Protein AF-A0A9E1V1E2-F1 (afdb_monomer)

Solvent-accessible surface area (backbone atoms only — not comparable to full-atom values): 4597 Å² total; per-residue (Å²): 122,49,65,48,76,58,88,76,35,34,44,34,29,33,53,12,50,65,41,65,66,50,50,52,52,39,34,72,76,35,76,52,48,43,75,38,65,52,33,99,40,56,55,83,48,27,36,44,60,77,85,53,74,60,70,53,42,72,44,38,80,64,64,63,58,51,45,60,54,50,39,53,51,42,54,54,50,49,61,74,72,108

pLDDT: mean 96.45, std 2.72, range [78.69, 98.75]

Nearest PDB structures (foldseek):
  1q7t-assembly2_B  TM=3.774E-01  e=4.625E+00  Mycobacterium tuberculosis

Structure (mmCIF, N/CA/C/O backbone):
data_AF-A0A9E1V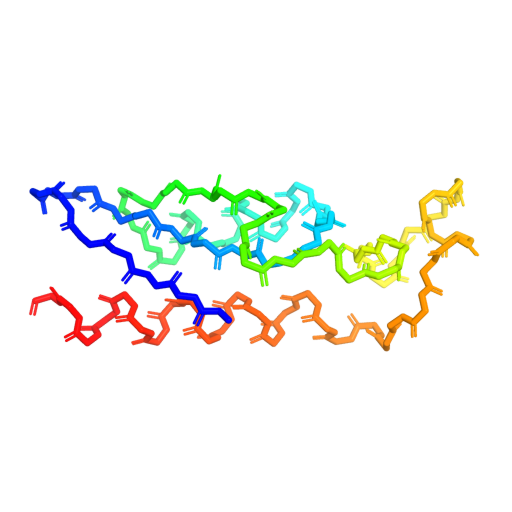1E2-F1
#
_entry.id   AF-A0A9E1V1E2-F1
#
loop_
_atom_site.group_PDB
_atom_site.id
_atom_site.type_symbol
_atom_site.label_atom_id
_atom_site.label_alt_id
_atom_site.label_comp_id
_atom_site.label_asym_id
_atom_site.label_entity_id
_atom_site.label_seq_id
_atom_site.pdbx_PDB_ins_code
_atom_site.Cartn_x
_atom_site.Cartn_y
_atom_site.Cartn_z
_atom_site.occupancy
_atom_site.B_iso_or_equiv
_atom_site.auth_seq_id
_atom_site.auth_comp_id
_atom_site.auth_asym_id
_atom_site.auth_atom_id
_atom_site.pdbx_PDB_model_num
ATOM 1 N N . ILE A 1 1 ? -4.409 -9.795 0.491 1.00 97.12 1 ILE A N 1
ATOM 2 C CA . ILE A 1 1 ? -4.628 -8.448 1.068 1.00 97.12 1 ILE A CA 1
ATOM 3 C C . ILE A 1 1 ? -5.531 -8.600 2.270 1.00 97.12 1 ILE A C 1
ATOM 5 O O . ILE A 1 1 ? -6.590 -9.201 2.131 1.00 97.12 1 ILE A O 1
ATOM 9 N N . GLN A 1 2 ? -5.095 -8.111 3.423 1.00 98.44 2 GLN A N 1
ATOM 10 C CA . GLN A 1 2 ? -5.855 -8.137 4.669 1.00 98.44 2 GLN A CA 1
ATOM 11 C C . GLN A 1 2 ? -5.787 -6.744 5.294 1.00 98.44 2 GLN A C 1
ATOM 13 O O . GLN A 1 2 ? -4.770 -6.068 5.166 1.00 98.44 2 GLN A O 1
ATOM 18 N N . VAL A 1 3 ? -6.861 -6.303 5.944 1.00 98.69 3 VAL A N 1
ATOM 19 C CA . VAL A 1 3 ? -6.862 -5.050 6.704 1.00 98.69 3 VAL A CA 1
ATOM 20 C C . VAL A 1 3 ? -7.375 -5.340 8.104 1.00 98.69 3 VAL A C 1
ATOM 22 O O . VAL A 1 3 ? -8.393 -6.012 8.255 1.00 98.69 3 VAL A O 1
ATOM 25 N N . LEU A 1 4 ? -6.662 -4.847 9.113 1.00 98.62 4 LEU A N 1
ATOM 26 C CA . LEU A 1 4 ? -7.079 -4.875 10.512 1.00 98.62 4 LEU A CA 1
ATOM 27 C C . LEU A 1 4 ? -7.366 -3.444 10.962 1.00 98.62 4 LEU A C 1
ATOM 29 O O . LEU A 1 4 ? -6.619 -2.531 10.612 1.00 98.62 4 LEU A O 1
ATOM 33 N N . ARG A 1 5 ? -8.421 -3.238 11.751 1.00 98.31 5 ARG A N 1
ATOM 34 C CA . ARG A 1 5 ? -8.706 -1.945 12.382 1.00 98.31 5 ARG A CA 1
ATOM 35 C C . ARG A 1 5 ? -8.388 -2.021 13.871 1.00 98.31 5 ARG A C 1
ATOM 37 O O . ARG A 1 5 ? -8.840 -2.941 14.547 1.00 98.31 5 ARG A O 1
ATOM 44 N N . VAL A 1 6 ? -7.633 -1.048 14.371 1.00 98.12 6 VAL A N 1
ATOM 45 C CA . VAL A 1 6 ? -7.308 -0.883 15.793 1.00 98.12 6 VAL A CA 1
ATOM 46 C C . VAL A 1 6 ? -7.594 0.568 16.168 1.00 98.12 6 VAL A C 1
ATOM 48 O O . VAL A 1 6 ? -6.820 1.465 15.840 1.00 98.12 6 VAL A O 1
ATOM 51 N N . GLY A 1 7 ? -8.738 0.814 16.811 1.00 96.94 7 GLY A N 1
ATOM 52 C CA . GLY A 1 7 ? -9.242 2.176 17.009 1.00 96.94 7 GLY A CA 1
ATOM 53 C C . GLY A 1 7 ? -9.447 2.885 15.666 1.00 96.94 7 GLY A C 1
ATOM 54 O O . GLY A 1 7 ? -10.153 2.374 14.793 1.00 96.94 7 GLY A O 1
ATOM 55 N N . ASP A 1 8 ? -8.788 4.029 15.487 1.00 96.56 8 ASP A N 1
ATOM 56 C CA . ASP A 1 8 ? -8.819 4.802 14.237 1.00 96.56 8 ASP A CA 1
ATOM 57 C C . ASP A 1 8 ? -7.709 4.412 13.245 1.00 96.56 8 ASP A C 1
ATOM 59 O O . ASP A 1 8 ? -7.655 4.935 12.131 1.00 96.56 8 ASP A O 1
ATOM 63 N N . ALA A 1 9 ? -6.821 3.486 13.624 1.00 98.19 9 ALA A N 1
ATOM 64 C CA . ALA A 1 9 ? -5.754 3.006 12.758 1.00 98.19 9 ALA A CA 1
ATOM 65 C C . ALA A 1 9 ? -6.218 1.826 11.893 1.00 98.19 9 ALA A C 1
ATOM 67 O O . ALA A 1 9 ? -6.866 0.893 12.374 1.00 98.19 9 ALA A O 1
ATOM 68 N N . PHE A 1 10 ? -5.810 1.834 10.624 1.00 98.75 10 PHE A N 1
ATOM 69 C CA . PHE A 1 10 ? -6.017 0.734 9.682 1.00 98.75 10 PHE A CA 1
ATOM 70 C C . PHE A 1 10 ? -4.666 0.125 9.306 1.00 98.75 10 PHE A C 1
ATOM 72 O O . PHE A 1 10 ? -3.861 0.760 8.631 1.00 98.75 10 PHE A O 1
ATOM 79 N N . LEU A 1 11 ? -4.407 -1.114 9.713 1.00 98.69 11 LEU A N 1
ATOM 80 C CA . LEU A 1 11 ? -3.213 -1.862 9.327 1.00 98.69 11 LEU A CA 1
ATOM 81 C C . LEU A 1 11 ? -3.509 -2.625 8.035 1.00 98.69 11 LEU A C 1
ATOM 83 O O . LEU A 1 11 ? -4.180 -3.656 8.053 1.00 98.69 11 LEU A O 1
ATOM 87 N N . ALA A 1 12 ? -3.040 -2.102 6.907 1.00 98.56 12 ALA A N 1
ATOM 88 C CA . ALA A 1 12 ? -3.149 -2.743 5.606 1.00 98.56 12 ALA A CA 1
ATOM 89 C C . ALA A 1 12 ? -1.967 -3.692 5.386 1.00 98.56 12 ALA A C 1
ATOM 91 O O . ALA A 1 12 ? -0.857 -3.276 5.055 1.00 98.56 12 ALA A O 1
ATOM 92 N N . CYS A 1 13 ? -2.229 -4.978 5.575 1.00 98.38 13 CYS A N 1
ATOM 93 C CA . CYS A 1 13 ? -1.287 -6.069 5.398 1.00 98.38 13 CYS A CA 1
ATOM 94 C C . CYS A 1 13 ? -1.219 -6.458 3.915 1.00 98.38 13 CYS A C 1
ATOM 96 O O . CYS A 1 13 ? -2.145 -7.078 3.363 1.00 98.38 13 CYS A O 1
ATOM 98 N N . LEU A 1 14 ? -0.120 -6.068 3.273 1.00 97.69 14 LEU A N 1
ATOM 99 C CA . LEU A 1 14 ? 0.169 -6.348 1.873 1.00 97.69 14 LEU A CA 1
ATOM 100 C C . LEU A 1 14 ? 1.241 -7.445 1.795 1.00 97.69 14 LEU A C 1
ATOM 102 O O . LEU A 1 14 ? 2.265 -7.332 2.473 1.00 97.69 14 LEU A O 1
ATOM 106 N N . PRO A 1 15 ? 1.028 -8.498 0.990 1.00 96.75 15 PRO A N 1
ATOM 107 C CA . PRO A 1 15 ? 2.092 -9.437 0.699 1.00 96.75 15 PRO A CA 1
ATOM 108 C C . PRO A 1 15 ? 3.100 -8.789 -0.261 1.00 96.75 15 PRO A C 1
ATOM 110 O O . PRO A 1 15 ? 2.731 -7.966 -1.103 1.00 96.75 15 PRO A O 1
ATOM 113 N N . GLY A 1 16 ? 4.362 -9.181 -0.134 1.00 95.44 16 GLY A N 1
ATOM 114 C CA . GLY A 1 16 ? 5.462 -8.679 -0.956 1.00 95.44 16 GLY A CA 1
ATOM 115 C C . GLY A 1 16 ? 5.952 -7.265 -0.688 1.00 95.44 16 GLY A C 1
ATOM 116 O O . GLY A 1 16 ? 5.547 -6.591 0.267 1.00 95.44 16 GLY A O 1
ATOM 117 N N . GLU A 1 17 ? 6.889 -6.856 -1.542 1.00 96.44 17 GLU A N 1
ATOM 118 C CA . GLU A 1 17 ? 7.635 -5.603 -1.446 1.00 96.44 17 GLU A CA 1
ATOM 119 C C . GLU A 1 17 ? 7.108 -4.592 -2.469 1.00 96.44 17 GLU A C 1
ATOM 121 O O . GLU A 1 17 ? 7.488 -4.580 -3.640 1.00 96.44 17 GLU A O 1
ATOM 126 N N . CYS A 1 18 ? 6.184 -3.742 -2.021 1.00 95.38 18 CYS A N 1
ATOM 127 C CA . CYS A 1 18 ? 5.620 -2.667 -2.834 1.00 95.38 18 CYS A CA 1
ATOM 128 C C . CYS A 1 18 ? 6.459 -1.396 -2.743 1.00 95.38 18 CYS A C 1
ATOM 130 O O . CYS A 1 18 ? 6.913 -1.020 -1.662 1.00 95.38 18 CYS A O 1
ATOM 132 N N . PHE A 1 19 ? 6.542 -0.671 -3.854 1.00 97.25 19 PHE A N 1
ATOM 133 C CA . PHE A 1 19 ? 7.070 0.690 -3.872 1.00 97.25 19 PHE A CA 1
ATOM 134 C C . PHE A 1 19 ? 6.273 1.636 -2.960 1.00 97.25 19 PHE A C 1
ATOM 136 O O . PHE A 1 19 ? 5.062 1.479 -2.755 1.00 97.25 19 PHE A O 1
ATOM 143 N N . VAL A 1 20 ? 6.971 2.622 -2.390 1.00 97.00 20 VAL A N 1
ATOM 144 C CA . VAL A 1 20 ? 6.446 3.514 -1.343 1.00 97.00 20 VAL A CA 1
ATOM 145 C C . VAL A 1 20 ? 5.254 4.344 -1.825 1.00 97.00 20 VAL A C 1
ATOM 147 O O . VAL A 1 20 ? 4.342 4.632 -1.050 1.00 97.00 20 VAL A O 1
ATOM 150 N N . GLU A 1 21 ? 5.211 4.666 -3.113 1.00 97.81 21 GLU A N 1
ATOM 151 C CA . GLU A 1 21 ? 4.150 5.407 -3.788 1.00 97.81 21 GLU A CA 1
ATOM 152 C C . GLU A 1 21 ? 2.783 4.756 -3.568 1.00 97.81 21 GLU A C 1
ATOM 154 O O . GLU A 1 21 ? 1.796 5.447 -3.308 1.00 97.81 21 GLU A O 1
ATOM 159 N N . TYR A 1 22 ? 2.720 3.422 -3.574 1.00 97.88 22 TYR A N 1
ATOM 160 C CA . TYR A 1 22 ? 1.482 2.693 -3.314 1.00 97.88 22 TYR A CA 1
ATOM 161 C C . TYR A 1 22 ? 1.016 2.850 -1.861 1.00 97.88 22 TYR A C 1
ATOM 163 O O . TYR A 1 22 ? -0.175 3.040 -1.601 1.00 97.88 22 TYR A O 1
ATOM 171 N N . ALA A 1 23 ? 1.945 2.835 -0.903 1.00 97.38 23 ALA A N 1
ATOM 172 C CA . ALA A 1 23 ? 1.618 3.071 0.499 1.00 97.38 23 ALA A CA 1
ATOM 173 C C . ALA A 1 23 ? 1.167 4.518 0.748 1.00 97.38 23 ALA A C 1
ATOM 175 O O . ALA A 1 23 ? 0.219 4.744 1.504 1.00 97.38 23 ALA A O 1
ATOM 176 N N . LEU A 1 24 ? 1.809 5.493 0.098 1.00 98.00 24 LEU A N 1
ATOM 177 C CA . LEU A 1 24 ? 1.411 6.901 0.158 1.00 98.00 24 LEU A CA 1
ATOM 178 C C . LEU A 1 24 ? 0.016 7.115 -0.436 1.00 98.00 24 LEU A C 1
ATOM 180 O O . LEU A 1 24 ? -0.806 7.805 0.168 1.00 98.00 24 LEU A O 1
ATOM 184 N N . GLU A 1 25 ? -0.293 6.471 -1.562 1.00 98.00 25 GLU A N 1
ATOM 185 C CA . GLU A 1 25 ? -1.620 6.558 -2.169 1.00 98.00 25 GLU A CA 1
ATOM 186 C C . GLU A 1 25 ? -2.701 5.943 -1.272 1.00 98.00 25 GLU A C 1
ATOM 188 O O . GLU A 1 25 ? -3.776 6.526 -1.112 1.00 98.00 25 GLU A O 1
ATOM 193 N N . LEU A 1 26 ? -2.423 4.812 -0.612 1.00 98.12 26 LEU A N 1
ATOM 194 C CA . LEU A 1 26 ? -3.361 4.246 0.357 1.00 98.12 26 LEU A CA 1
ATOM 195 C C . LEU A 1 26 ? -3.610 5.196 1.529 1.00 98.12 26 LEU A C 1
ATOM 197 O O . LEU A 1 26 ? -4.763 5.419 1.891 1.00 98.12 26 LEU A O 1
ATOM 201 N N . LYS A 1 27 ? -2.549 5.784 2.093 1.00 97.75 27 LYS A N 1
ATOM 202 C CA . LYS A 1 27 ? -2.652 6.764 3.186 1.00 97.75 27 LYS A CA 1
ATOM 203 C C . LYS A 1 27 ? -3.477 7.986 2.794 1.00 97.75 27 LYS A C 1
ATOM 205 O O . LYS A 1 27 ? -4.231 8.504 3.612 1.00 97.75 27 LYS A O 1
ATOM 210 N N . ARG A 1 28 ? -3.374 8.419 1.536 1.00 97.94 28 ARG A N 1
ATOM 211 C CA . ARG A 1 28 ? -4.171 9.523 0.991 1.00 97.94 28 ARG A CA 1
ATOM 212 C C . ARG A 1 28 ? -5.657 9.166 0.877 1.00 97.94 28 ARG A C 1
ATOM 214 O O . ARG A 1 28 ? -6.505 10.018 1.117 1.00 97.94 28 ARG A O 1
ATOM 221 N N . ARG A 1 29 ? -5.979 7.913 0.531 1.00 97.50 29 ARG A N 1
ATOM 222 C CA . ARG A 1 29 ? -7.365 7.410 0.406 1.00 97.50 29 ARG A CA 1
ATOM 223 C C . ARG A 1 29 ? -8.000 7.030 1.745 1.00 97.50 29 ARG A C 1
ATOM 225 O O . ARG A 1 29 ? -9.216 7.127 1.899 1.00 97.50 29 ARG A O 1
ATOM 232 N N . VAL A 1 30 ? -7.194 6.564 2.693 1.00 97.88 30 VAL A N 1
ATOM 233 C CA . VAL A 1 30 ? -7.630 6.033 3.986 1.00 97.88 30 VAL A CA 1
ATOM 234 C C . VAL A 1 30 ? -6.835 6.730 5.095 1.00 97.88 30 VAL A C 1
ATOM 236 O O . VAL A 1 30 ? -5.747 6.272 5.457 1.00 97.88 30 VAL A O 1
ATOM 239 N N . PRO A 1 31 ? -7.360 7.837 5.653 1.00 96.81 31 PRO A N 1
ATOM 240 C CA . PRO A 1 31 ? -6.767 8.474 6.824 1.00 96.81 31 PRO A CA 1
ATOM 241 C C . PRO A 1 31 ? -6.594 7.465 7.967 1.00 96.81 31 PRO A C 1
ATOM 243 O O . PRO A 1 31 ? -7.504 6.689 8.248 1.00 96.81 31 PRO A O 1
ATOM 246 N N . GLY A 1 32 ? -5.415 7.452 8.594 1.00 97.19 32 GLY A N 1
ATOM 247 C CA . GLY A 1 32 ? -5.066 6.480 9.639 1.00 97.19 32 GLY A CA 1
ATOM 248 C C . GLY A 1 32 ? -4.513 5.144 9.124 1.00 97.19 32 GLY A C 1
ATOM 249 O O . GLY A 1 32 ? -4.261 4.246 9.926 1.00 97.19 32 GLY A O 1
ATOM 250 N N . ALA A 1 33 ? -4.303 4.985 7.811 1.00 98.31 33 ALA A N 1
ATOM 251 C CA . ALA A 1 33 ? -3.716 3.764 7.268 1.00 98.31 33 ALA A CA 1
ATO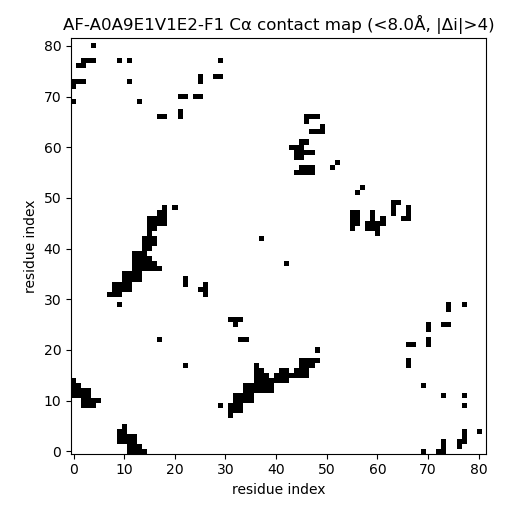M 252 C C . ALA A 1 33 ? -2.202 3.647 7.515 1.00 98.31 33 ALA A C 1
ATOM 254 O O . ALA A 1 33 ? -1.423 4.581 7.311 1.00 98.31 33 ALA A O 1
ATOM 255 N N . PHE A 1 34 ? -1.773 2.438 7.858 1.00 98.25 34 PHE A N 1
ATOM 256 C CA . PHE A 1 34 ? -0.385 2.000 7.906 1.00 98.25 34 PHE A CA 1
ATOM 257 C C . PHE A 1 34 ? -0.245 0.778 7.007 1.00 98.25 34 PHE A C 1
ATOM 259 O O . PHE A 1 34 ? -1.045 -0.150 7.091 1.00 98.25 34 PHE A O 1
ATOM 266 N N . VAL A 1 35 ? 0.767 0.776 6.142 1.00 98.06 35 VAL A N 1
ATOM 267 C CA . VAL A 1 35 ? 1.082 -0.394 5.320 1.00 98.06 35 VAL A CA 1
ATOM 268 C C . VAL A 1 35 ? 2.050 -1.282 6.084 1.00 98.06 35 VAL A C 1
ATOM 270 O O . VAL A 1 35 ? 3.086 -0.813 6.547 1.00 98.06 35 VAL A O 1
ATOM 273 N N . VAL A 1 36 ? 1.697 -2.558 6.187 1.00 97.75 36 VAL A N 1
ATOM 274 C CA . VAL A 1 36 ? 2.553 -3.627 6.698 1.00 97.75 36 VAL A CA 1
ATOM 275 C C . VAL A 1 36 ? 2.919 -4.498 5.499 1.00 97.75 36 VAL A C 1
AT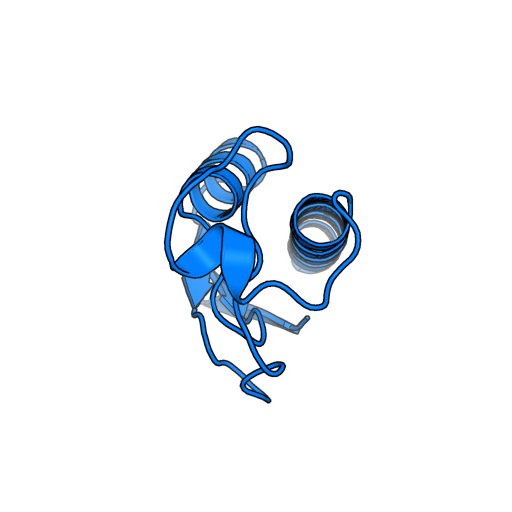OM 277 O O . VAL A 1 36 ? 2.052 -5.190 4.962 1.00 97.75 36 VAL A O 1
ATOM 280 N N . SER A 1 37 ? 4.165 -4.396 5.036 1.00 95.12 37 SER A N 1
ATOM 281 C CA . SER A 1 37 ? 4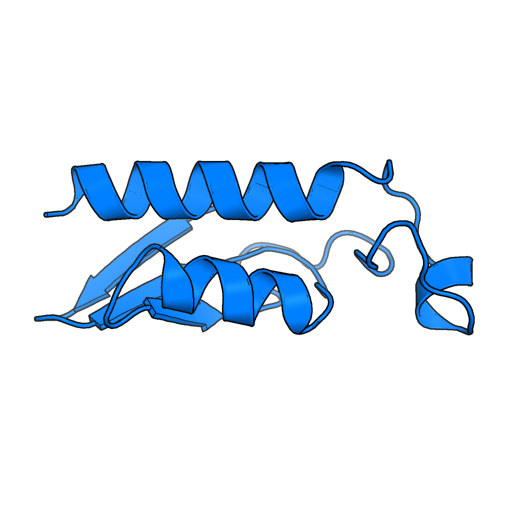.697 -5.194 3.923 1.00 95.12 37 SER A CA 1
ATOM 282 C C . SER A 1 37 ? 5.047 -6.616 4.365 1.00 95.12 37 SER A C 1
ATOM 284 O O . SER A 1 37 ? 5.088 -6.906 5.563 1.00 95.12 37 SER A O 1
ATOM 286 N N . LEU A 1 38 ? 5.288 -7.504 3.389 1.00 96.19 38 LEU A N 1
ATOM 287 C CA . LEU A 1 38 ? 5.650 -8.915 3.609 1.00 96.19 38 LEU A CA 1
ATOM 288 C C . LEU A 1 38 ? 4.666 -9.676 4.518 1.00 96.19 38 LEU A C 1
ATOM 290 O O . LEU A 1 38 ? 4.997 -10.692 5.130 1.00 96.19 38 LEU A O 1
ATOM 294 N N . ALA A 1 39 ? 3.428 -9.195 4.606 1.00 97.31 39 ALA A N 1
ATOM 295 C CA . ALA A 1 39 ? 2.419 -9.783 5.461 1.00 97.31 39 ALA A CA 1
ATOM 296 C C . ALA A 1 39 ? 1.687 -10.901 4.716 1.00 97.31 39 ALA A C 1
ATOM 298 O O . ALA A 1 39 ? 1.151 -10.695 3.625 1.00 97.31 39 ALA A O 1
ATOM 299 N N . ASN A 1 40 ? 1.598 -12.075 5.345 1.00 95.62 40 ASN A N 1
ATOM 300 C CA . ASN A 1 40 ? 0.919 -13.260 4.805 1.00 95.62 40 ASN A CA 1
ATOM 301 C C . ASN A 1 40 ? 1.522 -13.800 3.490 1.00 95.62 40 ASN A C 1
ATOM 303 O O . ASN A 1 40 ? 0.837 -14.493 2.738 1.00 95.62 40 ASN A O 1
ATOM 307 N N . GLY A 1 41 ? 2.789 -13.485 3.208 1.00 92.69 41 GLY A N 1
ATOM 308 C CA . GLY A 1 41 ? 3.526 -13.979 2.046 1.00 92.69 41 GLY A CA 1
ATOM 309 C C . GLY A 1 41 ? 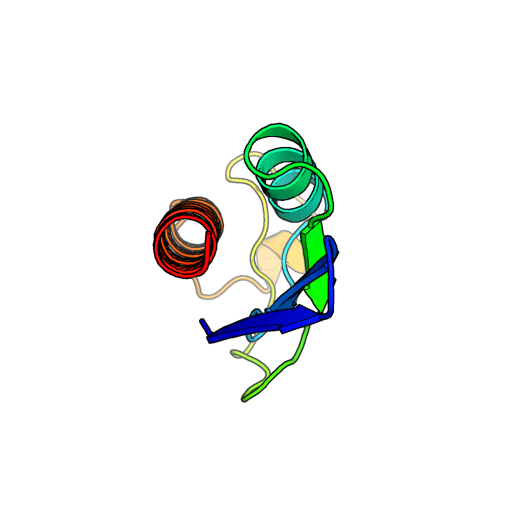4.471 -12.932 1.463 1.00 92.69 41 GLY A C 1
ATOM 310 O O . GLY A 1 41 ? 4.225 -11.729 1.555 1.00 92.69 41 GLY A O 1
ATOM 311 N N . GLU A 1 42 ? 5.548 -13.400 0.837 1.00 91.31 42 GLU A N 1
ATOM 312 C CA . GLU A 1 42 ? 6.579 -12.521 0.280 1.00 91.31 42 GLU A CA 1
ATOM 313 C C . GLU A 1 42 ? 6.377 -12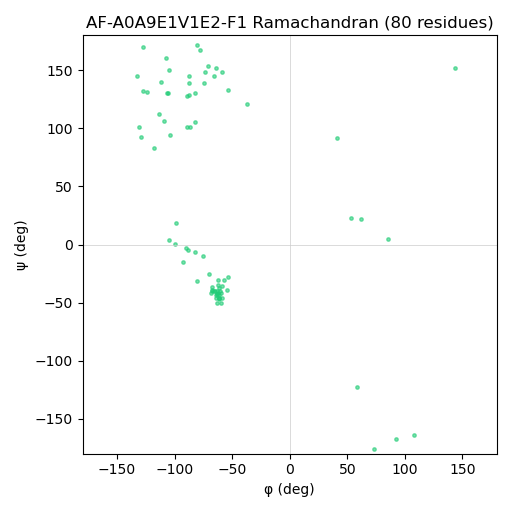.143 -1.188 1.00 91.31 42 GLU A C 1
ATOM 315 O O . GLU A 1 42 ? 7.015 -11.201 -1.610 1.00 91.31 42 GLU A O 1
ATOM 320 N N . LEU A 1 43 ? 5.515 -12.831 -1.956 1.00 89.81 43 LEU A N 1
ATOM 321 C CA . LEU A 1 43 ? 5.346 -12.622 -3.407 1.00 89.81 43 LEU A CA 1
ATOM 322 C C . LEU A 1 43 ? 6.680 -12.398 -4.150 1.00 89.81 43 LEU A C 1
ATOM 324 O O . LEU A 1 43 ? 7.093 -11.259 -4.309 1.00 89.81 43 LEU A O 1
ATOM 328 N N . GLN A 1 44 ? 7.307 -13.468 -4.654 1.00 90.12 44 GLN A N 1
ATOM 329 C CA . GLN A 1 44 ? 8.625 -13.416 -5.307 1.00 90.12 44 GLN A CA 1
ATOM 330 C C . GLN A 1 44 ? 8.846 -12.144 -6.151 1.00 90.12 44 GLN A C 1
ATOM 332 O O . GLN A 1 44 ? 8.118 -11.909 -7.118 1.00 90.12 44 GLN A O 1
ATOM 337 N N . GLY A 1 45 ? 9.878 -11.370 -5.803 1.00 92.38 45 GLY A N 1
ATOM 338 C CA . GLY A 1 45 ? 10.242 -10.126 -6.483 1.00 92.38 45 GLY A CA 1
ATOM 339 C C . GLY A 1 45 ? 9.612 -8.864 -5.886 1.00 92.38 45 GLY A C 1
ATOM 340 O O . GLY A 1 45 ? 9.065 -8.871 -4.789 1.00 92.38 45 GLY A O 1
ATOM 341 N N . TYR A 1 46 ? 9.709 -7.760 -6.626 1.00 96.88 46 TYR A N 1
ATOM 342 C CA . TYR A 1 46 ? 9.199 -6.451 -6.203 1.00 96.88 46 TYR A CA 1
ATOM 343 C C . TYR A 1 46 ? 7.945 -6.056 -6.971 1.00 96.88 46 TYR A C 1
ATOM 345 O O . TYR A 1 46 ? 7.677 -6.547 -8.068 1.00 96.88 46 TYR A O 1
ATOM 353 N N . ILE A 1 47 ? 7.194 -5.112 -6.408 1.00 96.94 47 ILE A N 1
ATOM 354 C CA . ILE A 1 47 ? 5.999 -4.536 -7.020 1.00 96.94 47 ILE A CA 1
ATOM 355 C C . ILE A 1 47 ? 6.257 -3.037 -7.218 1.00 96.94 47 ILE A C 1
ATOM 357 O O . ILE A 1 47 ? 5.902 -2.220 -6.358 1.00 96.94 47 ILE A O 1
ATOM 361 N N . PRO A 1 48 ? 6.940 -2.677 -8.318 1.00 97.44 48 PRO A N 1
ATOM 362 C CA . PRO A 1 48 ? 7.334 -1.309 -8.613 1.00 97.44 48 PRO A CA 1
ATOM 363 C C . PRO A 1 48 ? 6.187 -0.491 -9.222 1.00 97.44 48 PRO A C 1
ATOM 365 O O . PRO A 1 48 ? 5.127 -1.021 -9.575 1.00 97.44 48 PRO A O 1
ATOM 368 N N . THR A 1 49 ? 6.396 0.816 -9.368 1.00 97.00 49 THR A N 1
ATOM 369 C CA . THR A 1 49 ? 5.574 1.652 -10.255 1.00 97.00 49 THR A CA 1
ATOM 370 C C . THR A 1 49 ? 5.870 1.335 -11.729 1.00 97.00 49 THR A C 1
ATOM 372 O O . THR A 1 49 ? 6.970 0.866 -12.037 1.00 97.00 49 THR A O 1
ATOM 375 N N . PRO A 1 50 ? 4.920 1.557 -12.659 1.00 95.12 50 PRO A N 1
ATOM 376 C CA . PRO A 1 50 ? 5.117 1.248 -14.080 1.00 95.12 50 PRO A CA 1
ATOM 377 C C . PRO A 1 50 ? 6.329 1.944 -14.714 1.00 95.12 50 PRO A C 1
ATOM 379 O O . PRO A 1 50 ? 6.941 1.406 -15.633 1.00 95.12 50 PRO A O 1
ATOM 382 N N . GLU A 1 51 ? 6.680 3.130 -14.222 1.00 95.25 51 GLU A N 1
ATOM 383 C CA . GLU A 1 51 ? 7.777 3.958 -14.728 1.00 95.25 51 GLU A CA 1
ATOM 384 C C . GLU A 1 51 ? 9.125 3.639 -14.061 1.00 95.25 51 GLU A C 1
ATOM 386 O O . GLU A 1 51 ? 10.153 4.215 -14.430 1.00 95.25 51 GLU A O 1
ATOM 391 N N . ALA A 1 52 ? 9.141 2.753 -13.061 1.00 95.62 52 ALA A N 1
ATOM 392 C CA . ALA A 1 52 ? 10.342 2.450 -12.303 1.00 95.62 52 ALA A CA 1
ATOM 393 C C . ALA A 1 52 ? 11.406 1.766 -13.167 1.00 95.62 52 ALA A C 1
ATOM 395 O O . ALA A 1 52 ? 11.139 0.912 -14.013 1.00 95.62 52 ALA A O 1
ATOM 396 N N . THR A 1 53 ? 12.657 2.087 -12.867 1.00 95.69 53 THR A N 1
ATOM 397 C CA . THR A 1 53 ? 13.831 1.392 -13.394 1.00 95.69 53 THR A CA 1
ATOM 398 C C . THR A 1 53 ? 14.717 0.968 -12.224 1.00 95.69 53 THR A C 1
ATOM 400 O O . THR A 1 53 ? 14.481 1.375 -11.090 1.00 95.69 53 THR A O 1
ATOM 403 N N . GLY A 1 54 ? 15.730 0.139 -12.476 1.00 96.12 54 GLY A N 1
ATOM 404 C CA . GLY A 1 54 ? 16.660 -0.313 -11.435 1.00 96.12 54 GLY A CA 1
ATOM 405 C C . GLY A 1 54 ? 16.470 -1.773 -11.033 1.00 96.12 54 GLY A C 1
ATOM 406 O O . GLY A 1 54 ? 15.888 -2.563 -11.778 1.00 96.12 54 GLY A O 1
ATOM 407 N N . TYR A 1 55 ? 17.046 -2.143 -9.891 1.00 96.31 55 TYR A N 1
ATOM 408 C CA . TYR A 1 55 ? 17.114 -3.525 -9.412 1.00 96.31 55 TYR A CA 1
ATOM 409 C C . TYR A 1 55 ? 15.722 -4.095 -9.140 1.00 96.31 55 TYR A C 1
ATOM 411 O O . TYR A 1 55 ? 15.365 -5.138 -9.685 1.00 96.31 55 TYR A O 1
ATOM 419 N N . GLU A 1 56 ? 14.911 -3.363 -8.386 1.00 96.06 56 GLU A N 1
ATOM 420 C CA . GLU A 1 56 ? 13.571 -3.771 -7.991 1.00 96.06 56 GLU A CA 1
ATOM 421 C C . GLU A 1 56 ? 12.665 -3.920 -9.218 1.00 96.06 56 GLU A C 1
ATOM 423 O O . GLU A 1 56 ? 11.966 -4.919 -9.365 1.00 96.06 56 GLU A O 1
ATOM 428 N N . ALA A 1 57 ? 12.745 -2.978 -10.166 1.00 95.44 57 ALA A N 1
ATOM 429 C CA . ALA A 1 57 ? 11.983 -3.048 -11.410 1.00 95.44 57 ALA A CA 1
ATOM 430 C C . ALA A 1 57 ? 12.372 -4.261 -12.274 1.00 95.44 57 ALA A C 1
ATOM 432 O O . ALA A 1 57 ? 11.505 -4.926 -12.839 1.00 95.44 57 ALA A O 1
ATOM 433 N N . ARG A 1 58 ? 13.671 -4.585 -12.348 1.00 95.12 58 ARG A N 1
ATOM 434 C CA . ARG A 1 58 ? 14.185 -5.755 -13.084 1.00 95.12 58 ARG A CA 1
ATOM 435 C C . ARG A 1 58 ? 13.825 -7.086 -12.430 1.00 95.12 58 ARG A C 1
ATOM 437 O O . ARG A 1 58 ? 13.774 -8.092 -13.129 1.00 95.12 58 ARG A O 1
ATOM 444 N N . LEU A 1 59 ? 13.599 -7.091 -11.119 1.00 94.94 59 LEU A N 1
ATOM 445 C CA . LEU A 1 59 ? 13.173 -8.263 -10.356 1.00 94.94 59 LEU A CA 1
ATOM 446 C C . LEU A 1 59 ? 11.662 -8.292 -10.094 1.00 94.94 59 LEU A C 1
ATOM 448 O O . LEU A 1 59 ? 11.206 -9.010 -9.206 1.00 94.94 59 LEU A O 1
ATOM 452 N N . SER A 1 60 ? 10.870 -7.535 -10.853 1.00 95.00 60 SER A N 1
ATOM 453 C CA . SER A 1 60 ? 9.415 -7.656 -10.826 1.00 95.00 60 SER A CA 1
ATOM 454 C C . SER A 1 60 ? 8.948 -8.804 -11.718 1.00 95.00 60 SER A C 1
ATOM 456 O O . SER A 1 60 ? 9.295 -8.878 -12.897 1.00 95.00 60 SER A O 1
ATOM 458 N N . PHE A 1 61 ? 8.093 -9.664 -11.170 1.00 94.44 61 PHE A N 1
ATOM 459 C CA . PHE A 1 61 ? 7.386 -10.715 -11.915 1.00 94.44 61 PHE A CA 1
ATOM 460 C C . PHE A 1 61 ? 5.911 -10.359 -12.148 1.00 94.44 61 PHE A C 1
ATOM 462 O O . PHE A 1 61 ? 5.135 -11.165 -12.668 1.00 94.44 61 PHE A O 1
ATOM 469 N N . PHE A 1 62 ? 5.504 -9.157 -11.738 1.00 94.56 62 PHE A N 1
ATOM 470 C CA . PHE A 1 62 ? 4.114 -8.732 -11.718 1.00 94.56 62 PHE A CA 1
ATOM 471 C C . PHE A 1 62 ? 3.804 -7.771 -12.859 1.00 94.56 62 PHE A C 1
ATOM 473 O O . PHE A 1 62 ? 4.649 -7.000 -13.313 1.00 94.56 62 PHE A O 1
ATOM 480 N N . LYS A 1 63 ? 2.545 -7.801 -13.307 1.00 94.94 63 LYS A N 1
ATOM 481 C CA . LYS A 1 63 ? 2.047 -6.817 -14.269 1.00 94.94 63 LYS A CA 1
ATOM 482 C C . LYS A 1 63 ? 2.057 -5.409 -13.652 1.00 94.94 63 LYS A C 1
ATOM 484 O O . LYS A 1 63 ? 1.855 -5.307 -12.437 1.00 94.94 63 LYS A O 1
ATOM 489 N N . PRO A 1 64 ? 2.202 -4.342 -14.461 1.00 93.56 64 PRO A N 1
ATOM 490 C CA . PRO A 1 64 ? 2.278 -2.964 -13.966 1.00 93.56 64 PRO A CA 1
ATOM 491 C C . PRO A 1 64 ? 1.118 -2.553 -13.046 1.00 93.56 64 PRO A C 1
ATOM 493 O O . PRO A 1 64 ? 1.284 -1.731 -12.151 1.00 93.56 64 PRO A O 1
ATOM 496 N N . GLU A 1 65 ? -0.062 -3.155 -13.208 1.00 95.81 65 GLU A N 1
ATOM 497 C CA . GLU A 1 65 ? -1.256 -2.809 -12.434 1.00 95.81 65 GLU A CA 1
ATOM 498 C C . GLU A 1 65 ? -1.304 -3.480 -11.050 1.00 95.81 65 GLU A C 1
ATOM 500 O O . GLU A 1 65 ? -2.215 -3.208 -10.265 1.00 95.81 65 GLU A O 1
ATOM 505 N N . ALA A 1 66 ? -0.369 -4.383 -10.729 1.00 95.44 66 ALA A N 1
ATOM 506 C CA . ALA A 1 66 ? -0.419 -5.190 -9.510 1.00 95.44 66 ALA A CA 1
ATOM 507 C C . ALA A 1 66 ? -0.452 -4.337 -8.235 1.00 95.44 66 ALA A C 1
ATOM 509 O O . ALA A 1 66 ? -1.299 -4.572 -7.370 1.00 95.44 66 ALA A O 1
ATOM 510 N N . GLY A 1 67 ? 0.403 -3.313 -8.149 1.00 96.06 67 GLY A N 1
ATOM 511 C CA . GLY A 1 67 ? 0.435 -2.396 -7.009 1.00 96.06 67 GLY A CA 1
ATOM 512 C C . GLY A 1 67 ? -0.895 -1.667 -6.818 1.00 96.06 67 GLY A C 1
ATOM 513 O O . GLY A 1 67 ? -1.491 -1.729 -5.741 1.00 96.06 67 GLY A O 1
ATOM 514 N N . LEU A 1 68 ? -1.433 -1.070 -7.887 1.00 96.94 68 LEU A N 1
ATOM 515 C CA . LEU A 1 68 ? -2.724 -0.371 -7.845 1.00 96.94 68 LEU A CA 1
ATOM 516 C C . LEU A 1 68 ? -3.878 -1.290 -7.430 1.00 96.94 68 LEU A C 1
ATOM 518 O O . LEU A 1 68 ? -4.692 -0.900 -6.592 1.00 96.94 68 LEU A O 1
ATOM 522 N N . ARG A 1 69 ? -3.920 -2.525 -7.945 1.00 97.38 69 ARG A N 1
ATOM 523 C CA . ARG A 1 69 ? -4.943 -3.516 -7.572 1.00 97.38 69 ARG A CA 1
ATOM 524 C C . ARG A 1 69 ? -4.900 -3.860 -6.084 1.00 97.38 69 ARG A C 1
ATOM 526 O O . ARG A 1 69 ? -5.948 -4.055 -5.467 1.00 97.38 69 ARG A O 1
ATOM 533 N N . MET A 1 70 ? -3.709 -3.930 -5.491 1.00 96.81 70 MET A N 1
ATOM 534 C CA . MET A 1 70 ? -3.570 -4.163 -4.052 1.00 96.81 70 MET A CA 1
ATOM 535 C C . MET A 1 70 ? -4.055 -2.974 -3.228 1.00 96.81 70 MET A C 1
ATOM 537 O O . MET A 1 70 ? -4.756 -3.178 -2.237 1.00 96.81 70 MET A O 1
ATOM 541 N N . ILE A 1 71 ? -3.740 -1.747 -3.651 1.00 97.88 71 ILE A N 1
ATOM 542 C CA . ILE A 1 71 ? -4.196 -0.531 -2.966 1.00 97.88 71 ILE A CA 1
ATOM 543 C C . ILE A 1 71 ? -5.712 -0.370 -3.059 1.00 97.88 71 ILE A C 1
ATOM 545 O 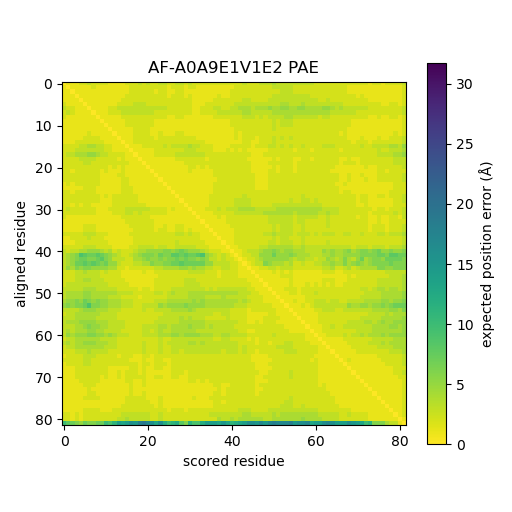O . ILE A 1 71 ? -6.353 -0.031 -2.066 1.00 97.88 71 ILE A O 1
ATOM 549 N N . GLU A 1 72 ? -6.308 -0.670 -4.211 1.00 98.50 72 GLU A N 1
ATOM 550 C CA . GLU A 1 72 ? -7.761 -0.676 -4.379 1.00 98.50 72 GLU A CA 1
ATOM 551 C C . GLU A 1 72 ? -8.432 -1.701 -3.454 1.00 98.50 72 GLU A C 1
ATOM 553 O O . GLU A 1 72 ? -9.379 -1.371 -2.734 1.00 98.50 72 GLU A O 1
ATOM 558 N N . ALA A 1 73 ? -7.899 -2.925 -3.401 1.00 98.44 73 ALA A N 1
ATOM 559 C CA . ALA A 1 73 ? -8.403 -3.955 -2.502 1.00 98.44 73 ALA A CA 1
ATOM 560 C C . ALA A 1 73 ? -8.279 -3.543 -1.025 1.00 98.44 73 ALA A C 1
ATOM 562 O O . ALA A 1 73 ? -9.230 -3.726 -0.265 1.00 98.44 73 ALA A O 1
ATOM 563 N N . ALA A 1 74 ? -7.144 -2.962 -0.623 1.00 98.44 74 ALA A N 1
ATOM 564 C CA . ALA A 1 74 ? -6.921 -2.490 0.741 1.00 98.44 74 ALA A CA 1
ATOM 565 C C . ALA A 1 74 ? -7.883 -1.351 1.116 1.00 98.44 74 ALA A C 1
ATOM 567 O O . ALA A 1 74 ? -8.513 -1.408 2.170 1.00 98.44 74 ALA A O 1
ATOM 568 N N . ALA A 1 75 ? -8.064 -0.358 0.240 1.00 98.50 75 ALA A N 1
ATOM 569 C CA . ALA A 1 75 ? -8.988 0.750 0.473 1.00 98.50 75 ALA A CA 1
ATOM 570 C C . ALA A 1 75 ? -10.443 0.268 0.603 1.00 98.50 75 ALA A C 1
ATOM 572 O O . ALA A 1 75 ? -11.159 0.698 1.508 1.00 98.50 75 ALA A O 1
ATOM 573 N N . ARG A 1 76 ? -10.865 -0.675 -0.251 1.00 98.62 76 ARG A N 1
ATOM 574 C CA . ARG A 1 76 ? -12.198 -1.290 -0.181 1.00 98.62 76 ARG A CA 1
ATOM 575 C C . ARG A 1 76 ? -12.417 -2.034 1.136 1.00 98.62 76 ARG A C 1
ATOM 577 O O . ARG A 1 76 ? -13.465 -1.881 1.754 1.00 98.62 76 ARG A O 1
ATOM 584 N N . LEU A 1 77 ? -11.438 -2.831 1.567 1.00 98.69 77 LEU A N 1
ATOM 585 C CA . LEU A 1 77 ? -11.513 -3.563 2.834 1.00 98.69 77 LEU A CA 1
ATOM 586 C C . LEU A 1 77 ? -11.555 -2.606 4.031 1.00 98.69 77 LEU A C 1
ATOM 588 O O . LEU A 1 77 ? -12.381 -2.790 4.917 1.00 98.69 77 LEU A O 1
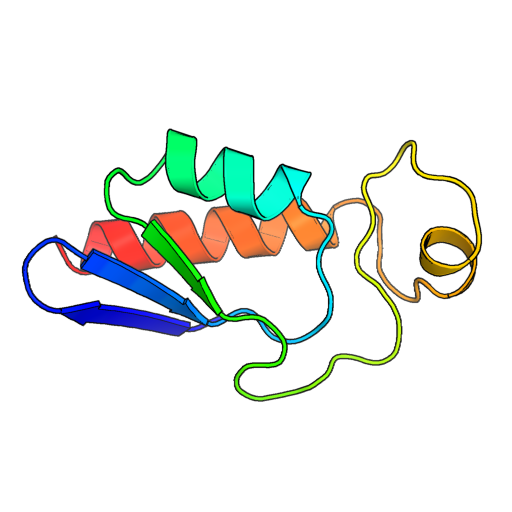ATOM 592 N N . ALA A 1 78 ? -10.732 -1.553 4.030 1.00 98.31 78 ALA A N 1
ATOM 593 C CA . ALA A 1 78 ? -10.751 -0.533 5.076 1.00 98.31 78 ALA A CA 1
ATOM 594 C C . ALA A 1 78 ? -12.108 0.184 5.161 1.00 98.31 78 ALA A C 1
ATOM 596 O O . ALA A 1 78 ? -12.605 0.420 6.257 1.00 98.31 78 ALA A O 1
ATOM 597 N N . ALA A 1 79 ? -12.738 0.489 4.021 1.00 97.44 79 ALA A N 1
ATOM 598 C CA . ALA A 1 79 ? -14.070 1.091 3.990 1.00 97.44 79 ALA A CA 1
ATOM 599 C C . ALA A 1 79 ? -15.148 0.186 4.611 1.00 97.44 79 ALA A C 1
ATOM 601 O O . ALA A 1 79 ? -16.048 0.698 5.266 1.00 97.44 79 ALA A O 1
ATOM 602 N N . GLY A 1 80 ? -15.036 -1.137 4.455 1.00 97.69 80 GLY A N 1
ATOM 603 C CA . GLY A 1 80 ? -15.950 -2.106 5.071 1.00 97.69 80 GLY A CA 1
ATOM 604 C C . GLY A 1 80 ? -15.741 -2.327 6.574 1.00 97.69 80 GLY A C 1
ATOM 605 O O . GLY A 1 80 ? -16.559 -2.989 7.202 1.00 97.69 80 GLY A O 1
ATOM 606 N N . LEU A 1 81 ? -14.657 -1.794 7.146 1.00 95.94 81 LEU A N 1
ATOM 607 C CA . LEU A 1 81 ? -14.360 -1.838 8.582 1.00 95.94 81 LEU A CA 1
ATOM 608 C C . LEU A 1 81 ? -14.725 -0.532 9.303 1.00 95.94 81 LEU A C 1
ATOM 610 O O . LEU A 1 81 ? -14.437 -0.411 10.497 1.00 95.94 81 LEU A O 1
ATOM 614 N N . LYS A 1 82 ? -15.264 0.461 8.584 1.00 78.69 82 LYS A N 1
ATOM 615 C CA . LYS A 1 82 ? -15.663 1.754 9.150 1.00 78.69 82 LYS A CA 1
ATOM 616 C C . LYS A 1 82 ? -16.914 1.644 10.005 1.00 78.69 82 LYS A C 1
ATOM 618 O O . LYS A 1 82 ? -17.864 0.963 9.572 1.00 78.69 82 LYS A O 1
#

Secondary structure (DSSP, 8-state):
-EEEEETTEEEEE-SSEE-HHHHHHHHHHSTTEEEE-STT---SSEE--TT--SHHHHT--S-TTHHHHHHHHHHHHHHTT-

Sequence (82 aa):
IQVLRVGDAFLACLPGECFVEYALELKRRVPGAFVVSLANGELQGYIPTPEATGYEARLSFFKPEAGLRMIEAAARLAAGLK

Mean predicted 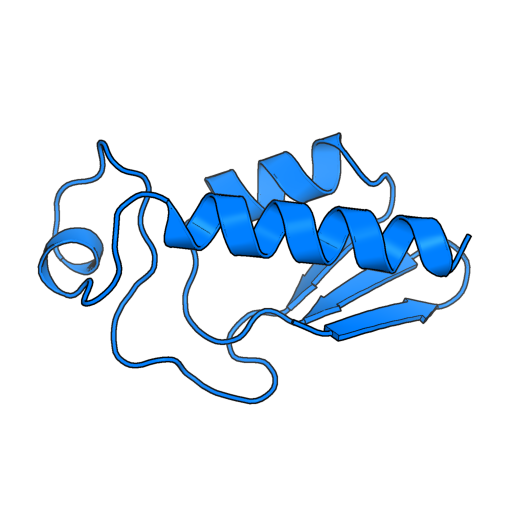aligned error: 2.27 Å

Radius of gyration: 12.45 Å; Cα contacts (8 Å, |Δi|>4): 143; chains: 1; bounding box: 33×24×32 Å

Foldseek 3Di:
DDWDDDPLAIEQEDAAAEDVVLVVVLCVLRPRYDYDYNGPYHQFAYQYAPPDDDDRVVRDPDDNCPSVVSSVVSSVNSVVVD